Protein AF-J1AR50-F1 (afdb_monomer_lite)

Radius of gyration: 16.82 Å; chains: 1; bounding box: 36×51×44 Å

Organism: NCBI:txid28892

Foldseek 3Di:
DDDDDDDPVLVVVLVVVVVVVDDNVVQVVLLCQQVCLVVVPPWALDLVCCVVQADAAPDPVRSVLVSVLVVLLSVLDPQKTKGFHFDPVDRSRDPHTRFWIWIDRNNHTAWIWGHDRQWIWIWGADCDPPDPDHRIDTDDTRRVVPPPSVPVVVVSNVSVVVD

Structure (mmCIF, N/CA/C/O backbone):
data_AF-J1AR50-F1
#
_entry.id   AF-J1AR50-F1
#
loop_
_atom_site.group_PDB
_atom_site.id
_atom_site.type_symbol
_atom_site.label_atom_id
_atom_site.label_alt_id
_atom_site.label_comp_id
_atom_site.label_asym_id
_atom_site.label_entity_id
_atom_site.label_seq_id
_atom_site.pdbx_PDB_ins_code
_atom_site.Cartn_x
_atom_site.Cartn_y
_atom_site.Cartn_z
_atom_site.occupancy
_atom_site.B_iso_or_equiv
_atom_site.auth_seq_id
_atom_site.auth_comp_id
_atom_site.auth_asym_id
_atom_site.auth_atom_id
_atom_site.pdbx_PDB_model_num
ATOM 1 N N . MET A 1 1 ? 3.518 -30.323 -5.541 1.00 33.94 1 MET A N 1
ATOM 2 C CA . MET A 1 1 ? 3.560 -29.707 -6.883 1.00 33.94 1 MET A CA 1
ATOM 3 C C . MET A 1 1 ? 2.444 -28.671 -6.920 1.00 33.94 1 MET A C 1
ATOM 5 O O . MET A 1 1 ? 1.297 -29.063 -6.758 1.00 33.94 1 MET A O 1
ATOM 9 N N . ARG A 1 2 ? 2.765 -27.372 -6.966 1.00 37.44 2 ARG A N 1
ATOM 10 C CA . ARG A 1 2 ? 1.764 -26.295 -7.081 1.00 37.44 2 ARG A CA 1
ATOM 11 C C . ARG A 1 2 ? 1.606 -25.966 -8.565 1.00 37.44 2 ARG A C 1
ATOM 13 O O . ARG A 1 2 ? 2.613 -25.782 -9.240 1.00 37.44 2 ARG A O 1
ATOM 20 N N . ALA A 1 3 ? 0.375 -25.965 -9.066 1.00 43.09 3 ALA A N 1
ATOM 21 C CA . ALA A 1 3 ? 0.080 -25.568 -10.437 1.00 43.09 3 ALA A CA 1
ATOM 22 C C . ALA A 1 3 ? -0.106 -24.047 -10.477 1.00 43.09 3 ALA A C 1
ATOM 24 O O . ALA A 1 3 ? -0.885 -23.508 -9.693 1.00 43.09 3 ALA A O 1
ATOM 25 N N . LEU A 1 4 ? 0.633 -23.372 -11.357 1.00 47.69 4 LEU A N 1
ATOM 26 C CA . LEU A 1 4 ? 0.460 -21.950 -11.639 1.00 47.69 4 LEU A CA 1
ATOM 27 C C . LEU A 1 4 ? -0.435 -21.826 -12.875 1.00 47.69 4 LEU A C 1
ATOM 29 O O . LEU A 1 4 ? -0.118 -22.408 -13.914 1.00 47.69 4 LEU A O 1
ATOM 33 N N . THR A 1 5 ? -1.538 -21.090 -12.777 1.00 50.66 5 THR A N 1
ATOM 34 C CA . THR A 1 5 ? -2.411 -20.816 -13.925 1.00 50.66 5 THR A CA 1
ATOM 35 C C . THR A 1 5 ? -2.043 -19.447 -14.483 1.00 50.66 5 THR A C 1
ATOM 37 O O . THR A 1 5 ? -2.231 -18.443 -13.803 1.00 50.66 5 THR A O 1
ATOM 40 N N . LEU A 1 6 ? -1.495 -19.409 -15.697 1.00 53.56 6 LEU A N 1
ATOM 41 C CA . LEU A 1 6 ? -1.126 -18.175 -16.397 1.00 53.56 6 LEU A CA 1
ATOM 42 C C . LEU A 1 6 ? -2.173 -17.857 -17.463 1.00 53.56 6 LEU A C 1
ATOM 44 O O . LEU A 1 6 ? -2.663 -18.761 -18.144 1.00 53.56 6 LEU A O 1
ATOM 48 N N . ARG A 1 7 ? -2.498 -16.576 -17.636 1.00 58.56 7 ARG A N 1
ATOM 49 C CA . ARG A 1 7 ? -3.283 -16.114 -18.787 1.00 58.56 7 ARG A CA 1
ATOM 50 C C . ARG A 1 7 ? -2.414 -16.170 -20.047 1.00 58.56 7 ARG A C 1
ATOM 52 O O . ARG A 1 7 ? -1.203 -15.979 -19.988 1.00 58.56 7 ARG A O 1
ATOM 59 N N . GLU A 1 8 ? -3.029 -16.400 -21.202 1.00 52.22 8 GLU A N 1
ATOM 60 C CA . GLU A 1 8 ? -2.329 -16.544 -22.493 1.00 52.22 8 GLU A CA 1
ATOM 61 C C . GLU A 1 8 ? -1.445 -15.324 -22.826 1.00 52.22 8 GLU A C 1
ATOM 63 O O . GLU A 1 8 ? -0.299 -15.458 -23.246 1.00 52.22 8 GLU A O 1
ATOM 68 N N . THR A 1 9 ? -1.904 -14.121 -22.477 1.00 54.41 9 THR A N 1
ATOM 69 C CA . THR A 1 9 ? -1.136 -12.874 -22.621 1.00 54.41 9 THR A CA 1
ATOM 70 C C . THR A 1 9 ? 0.101 -12.791 -21.716 1.00 54.41 9 THR A C 1
ATOM 72 O O . THR A 1 9 ? 1.066 -12.095 -22.042 1.00 54.41 9 THR A O 1
ATOM 75 N N . GLU A 1 10 ? 0.099 -13.479 -20.574 1.00 57.06 10 GLU A N 1
ATOM 76 C CA . GLU A 1 10 ? 1.245 -13.576 -19.662 1.00 57.06 10 GLU A CA 1
ATOM 77 C C . GLU A 1 10 ? 2.278 -14.582 -20.207 1.00 57.06 10 GLU A C 1
ATOM 79 O O . GLU A 1 10 ? 3.481 -14.353 -20.066 1.00 57.06 10 GLU A O 1
ATOM 84 N N . TYR A 1 11 ? 1.828 -15.626 -20.918 1.00 63.00 11 TYR A N 1
ATOM 85 C CA . TYR A 1 11 ? 2.679 -16.619 -21.588 1.00 63.00 11 TYR A CA 1
ATOM 86 C C . TYR A 1 11 ? 3.473 -16.037 -22.771 1.00 63.00 11 TYR A C 1
ATOM 88 O O . TYR A 1 11 ? 4.683 -16.260 -22.880 1.00 63.00 11 TYR A O 1
ATOM 96 N N . ASP A 1 12 ? 2.839 -15.229 -23.622 1.00 60.97 12 ASP A N 1
ATOM 97 C CA . ASP A 1 12 ? 3.529 -14.579 -24.748 1.00 60.97 12 ASP A CA 1
ATOM 98 C C . ASP A 1 12 ? 4.620 -13.609 -24.267 1.00 60.97 12 ASP A C 1
ATOM 100 O O . ASP A 1 12 ? 5.723 -13.548 -24.818 1.00 60.97 12 ASP A O 1
ATOM 104 N N . ARG A 1 13 ? 4.347 -12.890 -23.171 1.00 59.81 13 ARG A N 1
ATOM 105 C CA . ARG A 1 13 ? 5.315 -11.993 -22.521 1.00 59.81 13 ARG A CA 1
ATOM 106 C C . ARG A 1 13 ? 6.481 -12.756 -21.896 1.00 59.81 13 ARG A C 1
ATOM 108 O O . ARG A 1 13 ? 7.627 -12.345 -22.060 1.00 59.81 13 ARG A O 1
ATOM 115 N N . LEU A 1 14 ? 6.202 -13.872 -21.224 1.00 62.75 14 LEU A N 1
ATOM 116 C CA . LEU A 1 14 ? 7.209 -14.805 -20.707 1.00 62.75 14 LEU A CA 1
ATOM 117 C C . LEU A 1 14 ? 8.154 -15.275 -21.818 1.00 62.75 14 LEU A C 1
ATOM 119 O O . LEU A 1 14 ? 9.374 -15.221 -21.666 1.00 62.75 14 LEU A O 1
ATOM 123 N N . THR A 1 15 ? 7.584 -15.675 -22.953 1.00 62.38 15 THR A N 1
ATOM 124 C CA . THR A 1 15 ? 8.333 -16.171 -24.111 1.00 62.38 15 THR A CA 1
ATOM 125 C C . THR A 1 15 ? 9.243 -15.089 -24.689 1.00 62.38 15 THR A C 1
ATOM 127 O O . THR A 1 15 ? 10.425 -15.337 -24.925 1.00 62.38 15 THR A O 1
ATOM 130 N N . ALA A 1 16 ? 8.736 -13.863 -24.842 1.00 63.03 16 ALA A N 1
ATOM 131 C CA . ALA A 1 16 ? 9.518 -12.736 -25.345 1.00 63.03 16 ALA A CA 1
ATOM 132 C C . ALA A 1 16 ? 10.714 -12.374 -24.439 1.00 63.03 16 ALA A C 1
ATOM 134 O O . ALA A 1 16 ? 11.790 -12.062 -24.946 1.00 63.03 16 ALA A O 1
ATOM 135 N N . ILE A 1 17 ? 10.555 -12.450 -23.113 1.00 61.12 17 ILE A N 1
ATOM 136 C CA . ILE A 1 17 ? 11.630 -12.141 -22.153 1.00 61.12 17 ILE A CA 1
ATOM 137 C C . ILE A 1 17 ? 12.724 -13.213 -22.166 1.00 61.12 17 ILE A C 1
ATOM 139 O O . ILE A 1 17 ? 13.912 -12.888 -22.183 1.00 61.12 17 ILE A O 1
ATOM 143 N N . VAL A 1 18 ? 12.336 -14.487 -22.220 1.00 60.34 18 VAL A N 1
ATOM 144 C CA . VAL A 1 18 ? 13.281 -15.614 -22.281 1.00 60.34 18 VAL A CA 1
ATOM 145 C C . VAL A 1 18 ? 14.056 -15.597 -23.602 1.00 60.34 18 VAL A C 1
ATOM 147 O O . VAL A 1 18 ? 15.270 -15.792 -23.611 1.00 60.34 18 VAL A O 1
ATOM 150 N N . MET A 1 19 ? 13.389 -15.276 -24.717 1.00 60.97 19 MET A N 1
ATOM 151 C CA . MET A 1 19 ? 14.059 -15.089 -26.011 1.00 60.97 19 MET A CA 1
ATOM 152 C C . MET A 1 19 ? 14.974 -13.851 -26.058 1.00 60.97 19 MET A C 1
ATOM 154 O O . MET A 1 19 ? 15.844 -13.775 -26.921 1.00 60.97 19 MET A O 1
ATOM 158 N N . GLY A 1 20 ? 14.822 -12.908 -25.122 1.00 62.03 20 GLY A N 1
ATOM 159 C CA . GLY A 1 20 ? 15.693 -11.741 -24.943 1.00 62.03 20 GLY A CA 1
ATOM 160 C C . GLY A 1 20 ? 16.985 -12.008 -24.158 1.00 62.03 20 GLY A C 1
ATOM 161 O O . GLY A 1 20 ? 17.758 -11.077 -23.944 1.00 62.03 20 GLY A O 1
ATOM 162 N N . GLY A 1 21 ? 17.235 -13.253 -23.732 1.00 63.09 21 GLY A N 1
ATOM 163 C CA . GLY A 1 21 ? 18.466 -13.657 -23.043 1.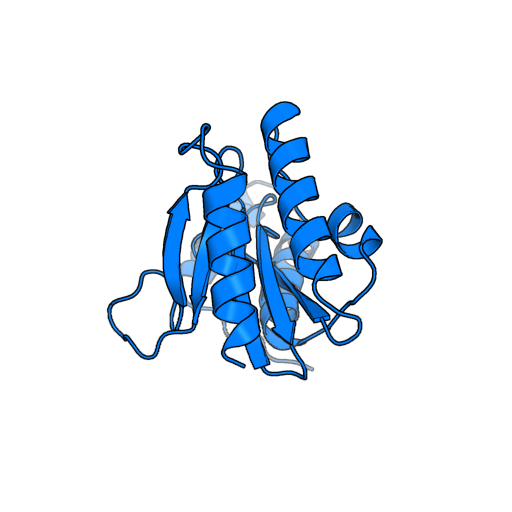00 63.09 21 GLY A CA 1
ATOM 164 C C . GLY A 1 21 ? 18.413 -13.595 -21.512 1.00 63.09 21 GLY A C 1
ATOM 165 O O . GLY A 1 21 ? 19.437 -13.819 -20.868 1.00 63.09 21 GLY A O 1
ATOM 166 N N . GLU A 1 22 ? 17.251 -13.319 -20.910 1.00 64.94 22 GLU A N 1
ATOM 167 C CA . GLU A 1 22 ? 17.073 -13.474 -19.463 1.00 64.94 22 GLU A CA 1
ATOM 168 C C . GLU A 1 22 ? 16.870 -14.953 -19.085 1.00 64.94 22 GLU A C 1
ATOM 170 O O . GLU A 1 22 ? 16.224 -15.724 -19.796 1.00 64.94 22 GLU A O 1
ATOM 175 N N . SER A 1 23 ? 17.416 -15.357 -17.935 1.00 72.25 23 SER A N 1
ATOM 176 C CA . SER A 1 23 ? 17.268 -16.719 -17.416 1.00 72.25 23 SER A CA 1
ATOM 177 C C . SER A 1 23 ? 15.802 -17.032 -17.121 1.00 72.25 23 SER A C 1
ATOM 179 O O . SER A 1 23 ? 15.158 -16.345 -16.330 1.00 72.25 23 SER A O 1
ATOM 181 N N . PHE A 1 24 ? 15.288 -18.127 -17.689 1.00 66.94 24 PHE A N 1
ATOM 182 C CA . PHE A 1 24 ? 13.936 -18.631 -17.422 1.00 66.94 24 PHE A CA 1
ATOM 183 C C . PHE A 1 24 ? 13.646 -18.778 -15.917 1.00 66.94 24 PHE A C 1
ATOM 185 O O . PHE A 1 24 ? 12.553 -18.449 -15.461 1.00 66.94 24 PHE A O 1
ATOM 192 N N . SER A 1 25 ? 14.642 -19.205 -15.132 1.00 65.75 25 SER A N 1
ATOM 193 C CA . SER A 1 25 ? 14.520 -19.338 -13.675 1.00 65.75 25 SER A CA 1
ATOM 194 C C . SER A 1 25 ? 14.256 -17.995 -12.987 1.00 65.75 25 SER A C 1
ATOM 196 O O . SER A 1 25 ? 13.449 -17.930 -12.064 1.00 65.75 25 SER A O 1
ATOM 198 N N . ASP A 1 26 ? 14.884 -16.917 -13.457 1.00 65.75 26 ASP A N 1
ATOM 199 C CA . ASP A 1 26 ? 14.737 -15.577 -12.874 1.00 65.75 26 ASP A CA 1
ATOM 200 C C . ASP A 1 26 ? 13.378 -14.958 -13.238 1.00 65.75 26 ASP A C 1
ATOM 202 O O . ASP A 1 26 ? 12.791 -14.186 -12.476 1.00 65.75 26 ASP A O 1
ATOM 206 N N . VAL A 1 27 ? 12.852 -15.291 -14.419 1.00 65.88 27 VAL A N 1
ATOM 207 C CA . VAL A 1 27 ? 11.517 -14.867 -14.867 1.00 65.88 27 VAL A CA 1
ATOM 208 C C . VAL A 1 27 ? 10.426 -15.573 -14.056 1.00 65.88 27 VAL A C 1
ATOM 210 O O . VAL A 1 27 ? 9.506 -14.918 -13.569 1.00 65.88 27 VAL A O 1
ATOM 213 N N . ILE A 1 28 ? 10.552 -16.889 -13.851 1.00 68.38 28 ILE A N 1
ATOM 214 C CA . ILE A 1 28 ? 9.620 -17.663 -13.019 1.00 68.38 28 ILE A CA 1
ATOM 215 C C . ILE A 1 28 ? 9.699 -17.242 -11.549 1.00 68.38 28 ILE A C 1
ATOM 217 O O . ILE A 1 28 ? 8.654 -17.104 -10.921 1.00 68.38 28 ILE A O 1
ATOM 221 N N . GLY A 1 29 ? 10.897 -16.972 -11.016 1.00 64.56 29 GLY A N 1
ATOM 222 C CA . GLY A 1 29 ? 11.066 -16.450 -9.657 1.00 64.56 29 GLY A CA 1
ATOM 223 C C . GLY A 1 29 ? 10.272 -15.162 -9.423 1.00 64.56 29 GLY A C 1
ATOM 224 O O . GLY A 1 29 ? 9.494 -15.090 -8.480 1.00 64.56 29 GLY A O 1
ATOM 225 N N . ARG A 1 30 ? 10.352 -14.192 -10.346 1.00 66.00 30 ARG A N 1
ATOM 226 C CA . ARG A 1 30 ? 9.578 -12.938 -10.254 1.00 66.00 30 ARG A CA 1
ATOM 227 C C . ARG A 1 30 ? 8.065 -13.143 -10.306 1.00 66.00 30 ARG A C 1
ATOM 229 O O . ARG A 1 30 ? 7.336 -12.458 -9.598 1.00 66.00 30 ARG A O 1
ATOM 236 N N . LEU A 1 31 ? 7.587 -14.071 -11.135 1.00 64.69 31 LEU A N 1
ATOM 237 C CA . LEU A 1 31 ? 6.158 -14.391 -11.194 1.00 64.69 31 LEU A CA 1
ATOM 238 C C . LEU A 1 31 ? 5.679 -15.057 -9.908 1.00 64.69 31 LEU A C 1
ATOM 240 O O . LEU A 1 31 ? 4.603 -14.725 -9.416 1.00 64.69 31 LEU A O 1
ATOM 244 N N . LEU A 1 32 ? 6.472 -15.980 -9.361 1.00 64.38 32 LEU A N 1
ATOM 245 C CA . LEU A 1 32 ? 6.179 -16.604 -8.076 1.00 64.38 32 LEU A CA 1
ATOM 246 C C . LEU A 1 32 ? 6.143 -15.553 -6.968 1.00 64.38 32 LEU A C 1
ATOM 248 O O . LEU A 1 32 ? 5.147 -15.499 -6.259 1.00 64.38 32 LEU A O 1
ATOM 252 N N . ASP A 1 33 ? 7.129 -14.658 -6.895 1.00 62.94 33 ASP A N 1
ATOM 253 C CA . ASP A 1 33 ? 7.137 -13.553 -5.931 1.00 62.94 33 ASP A CA 1
ATOM 254 C C . ASP A 1 33 ? 5.891 -12.661 -6.074 1.00 62.94 33 ASP A C 1
ATOM 256 O O . ASP A 1 33 ? 5.285 -12.284 -5.073 1.00 62.94 33 ASP A O 1
ATOM 260 N N . PHE A 1 34 ? 5.465 -12.358 -7.307 1.00 60.75 34 PHE A N 1
ATOM 261 C CA . PHE A 1 34 ? 4.267 -11.557 -7.577 1.00 60.75 34 PHE A CA 1
ATOM 262 C C . PHE A 1 34 ? 2.987 -12.227 -7.054 1.00 60.75 34 PHE A C 1
ATOM 264 O O . PHE A 1 34 ? 2.201 -11.601 -6.339 1.00 60.75 34 PHE A O 1
ATOM 271 N N . TYR A 1 35 ? 2.775 -13.507 -7.376 1.00 59.41 35 TYR A N 1
ATOM 272 C CA . TYR A 1 35 ? 1.572 -14.234 -6.957 1.00 59.41 35 TYR A CA 1
ATOM 273 C C . TYR A 1 35 ? 1.612 -14.661 -5.480 1.00 59.41 35 TYR A C 1
ATOM 275 O O . TYR A 1 35 ? 0.572 -14.670 -4.822 1.00 59.41 35 TYR A O 1
ATOM 283 N N . GLU A 1 36 ? 2.782 -14.981 -4.922 1.00 58.66 36 GLU A N 1
ATOM 284 C CA . GLU A 1 36 ? 2.936 -15.330 -3.504 1.00 58.66 36 GLU A CA 1
ATOM 285 C C . GLU A 1 36 ? 2.834 -14.101 -2.593 1.00 58.66 36 GLU A C 1
ATOM 287 O O . GLU A 1 36 ? 2.236 -14.200 -1.520 1.00 58.66 36 GLU A O 1
ATOM 292 N N . ALA A 1 37 ? 3.302 -12.922 -3.015 1.00 54.62 37 ALA A N 1
ATOM 293 C CA . ALA A 1 37 ? 3.059 -11.677 -2.281 1.00 54.62 37 ALA A CA 1
ATOM 294 C C . ALA A 1 37 ? 1.564 -11.307 -2.251 1.00 54.62 37 ALA A C 1
ATOM 296 O O . ALA A 1 37 ? 1.079 -10.766 -1.259 1.00 54.62 37 ALA A O 1
ATOM 297 N N . TYR A 1 38 ? 0.811 -11.659 -3.298 1.00 51.12 38 TYR A N 1
ATOM 298 C CA . TYR A 1 38 ? -0.644 -11.489 -3.334 1.00 51.12 38 TYR A CA 1
ATOM 299 C C . TYR A 1 38 ? -1.383 -12.514 -2.451 1.00 51.12 38 TYR A C 1
ATOM 301 O O . TYR A 1 38 ? -2.436 -12.213 -1.893 1.00 51.12 38 TYR A O 1
ATOM 309 N N . ALA A 1 39 ? -0.830 -13.722 -2.295 1.00 48.28 39 ALA A N 1
ATOM 310 C CA . ALA A 1 39 ? -1.487 -14.834 -1.604 1.00 48.28 39 ALA A CA 1
ATOM 311 C C . ALA A 1 39 ? -1.091 -15.013 -0.128 1.00 48.28 39 ALA A C 1
ATOM 313 O O . ALA A 1 39 ? -1.818 -15.668 0.619 1.00 48.28 39 ALA A O 1
ATOM 314 N N . SER A 1 40 ? 0.064 -14.500 0.306 1.00 47.09 40 SER A N 1
ATOM 315 C CA . SER A 1 40 ? 0.660 -14.939 1.579 1.00 47.09 40 SER A CA 1
ATOM 316 C C . SER A 1 40 ? 0.238 -14.150 2.817 1.00 47.09 40 SER A C 1
ATOM 318 O O . SER A 1 40 ? 0.495 -14.631 3.917 1.00 47.09 40 SER A O 1
ATOM 320 N N . GLY A 1 41 ? -0.437 -12.999 2.691 1.00 51.19 41 GLY A N 1
ATOM 321 C CA . GLY A 1 41 ? -1.015 -12.296 3.846 1.00 51.19 41 GLY A CA 1
ATOM 322 C C . GLY A 1 41 ? -0.028 -12.078 5.004 1.00 51.19 41 GLY A C 1
ATOM 323 O O . GLY A 1 41 ? -0.424 -12.124 6.167 1.00 51.19 41 GLY A O 1
ATOM 324 N N . VAL A 1 42 ? 1.270 -11.916 4.716 1.00 57.25 42 VAL A N 1
ATOM 325 C CA . VAL A 1 42 ? 2.290 -11.750 5.757 1.00 57.25 42 VAL A CA 1
ATOM 326 C C . VAL A 1 42 ? 2.143 -10.354 6.347 1.00 57.25 42 VAL A C 1
ATOM 328 O O . VAL A 1 42 ? 2.624 -9.368 5.795 1.00 57.25 42 VAL A O 1
ATOM 331 N N . HIS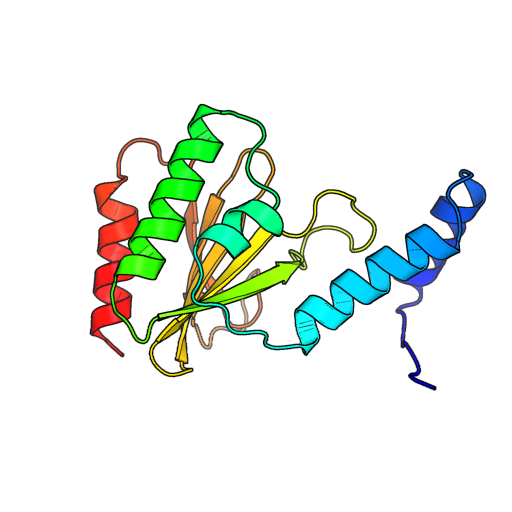 A 1 43 ? 1.428 -10.283 7.467 1.00 72.75 43 HIS A N 1
ATOM 332 C CA . HIS A 1 43 ? 1.289 -9.079 8.270 1.00 72.75 43 HIS A CA 1
ATOM 333 C C . HIS A 1 43 ? 2.599 -8.821 9.022 1.00 72.75 43 HIS A C 1
ATOM 335 O O . HIS A 1 43 ? 2.902 -9.513 9.995 1.00 72.75 43 HIS A O 1
ATOM 341 N N . SER A 1 44 ? 3.361 -7.817 8.596 1.00 83.12 44 SER A N 1
ATOM 342 C CA . SER A 1 44 ? 4.491 -7.297 9.363 1.00 83.12 44 SER A CA 1
ATOM 343 C C . SER A 1 44 ? 4.066 -6.115 10.235 1.00 83.12 44 SER A C 1
ATOM 345 O O . SER A 1 44 ? 3.079 -5.426 9.967 1.00 83.12 44 SER A O 1
ATOM 347 N N . ARG A 1 45 ? 4.817 -5.901 11.313 1.00 84.44 45 ARG A N 1
ATOM 348 C CA . ARG A 1 45 ? 4.767 -4.697 12.151 1.00 84.44 45 ARG A CA 1
ATOM 349 C C . ARG A 1 45 ? 6.129 -4.013 12.256 1.00 84.44 45 ARG A C 1
ATOM 351 O O . ARG A 1 45 ? 6.227 -2.999 12.936 1.00 84.44 45 ARG A O 1
ATOM 358 N N . ASP A 1 46 ? 7.165 -4.575 11.634 1.00 87.19 46 ASP A N 1
ATOM 359 C CA . ASP A 1 46 ? 8.526 -4.056 11.708 1.00 87.19 46 ASP A CA 1
ATOM 360 C C . ASP A 1 46 ? 8.734 -3.006 10.605 1.00 87.19 46 ASP A C 1
ATOM 362 O O . ASP A 1 46 ? 8.674 -3.349 9.421 1.00 87.19 46 ASP A O 1
ATOM 366 N N . PRO A 1 47 ? 8.992 -1.731 10.947 1.00 86.75 47 PRO A N 1
ATOM 367 C CA . PRO A 1 47 ? 9.306 -0.707 9.956 1.00 86.75 47 PRO A CA 1
ATOM 368 C C . PRO A 1 47 ? 10.484 -1.082 9.042 1.00 86.75 47 PRO A C 1
ATOM 370 O O . PRO A 1 47 ? 10.509 -0.659 7.888 1.00 86.75 47 PRO A O 1
ATOM 373 N N . ALA A 1 48 ? 11.440 -1.894 9.512 1.00 87.00 48 ALA A N 1
ATOM 374 C CA . ALA A 1 48 ? 12.583 -2.323 8.707 1.00 87.00 48 ALA A CA 1
ATOM 375 C C . ALA A 1 48 ? 12.170 -3.170 7.488 1.00 87.00 48 ALA A C 1
ATOM 377 O O . ALA A 1 48 ? 12.856 -3.154 6.463 1.00 87.00 48 ALA A O 1
ATOM 378 N N . ASP A 1 49 ? 11.028 -3.864 7.553 1.00 84.81 49 ASP A N 1
ATOM 379 C CA . ASP A 1 49 ? 10.512 -4.626 6.414 1.00 84.81 49 ASP A CA 1
ATOM 380 C C . ASP A 1 49 ? 10.007 -3.707 5.288 1.00 84.81 49 ASP A C 1
ATOM 382 O O . ASP A 1 49 ? 10.092 -4.086 4.118 1.00 84.81 49 ASP A O 1
ATOM 386 N N . LEU A 1 50 ? 9.556 -2.481 5.599 1.00 85.62 50 LEU A N 1
ATOM 387 C CA . LEU A 1 50 ? 9.239 -1.479 4.573 1.00 85.62 50 LEU A CA 1
ATOM 388 C C . LEU A 1 50 ? 10.496 -1.113 3.782 1.00 85.62 50 LEU A C 1
ATOM 390 O O . LEU A 1 50 ? 10.451 -1.050 2.562 1.00 85.62 50 LEU A O 1
ATOM 394 N N . GLU A 1 51 ? 11.630 -0.903 4.445 1.00 80.50 51 GLU A N 1
ATOM 395 C CA . GLU A 1 51 ? 12.871 -0.532 3.755 1.00 80.50 51 GLU A CA 1
ATOM 396 C C . GLU A 1 51 ? 13.478 -1.694 2.962 1.00 80.50 51 GLU A C 1
ATOM 398 O O . GLU A 1 51 ? 14.046 -1.474 1.891 1.00 80.50 51 GLU A O 1
ATOM 403 N N . ARG A 1 52 ? 13.360 -2.927 3.473 1.00 79.00 52 ARG A N 1
ATOM 404 C CA . ARG A 1 52 ? 13.951 -4.115 2.843 1.00 79.00 52 ARG A CA 1
ATOM 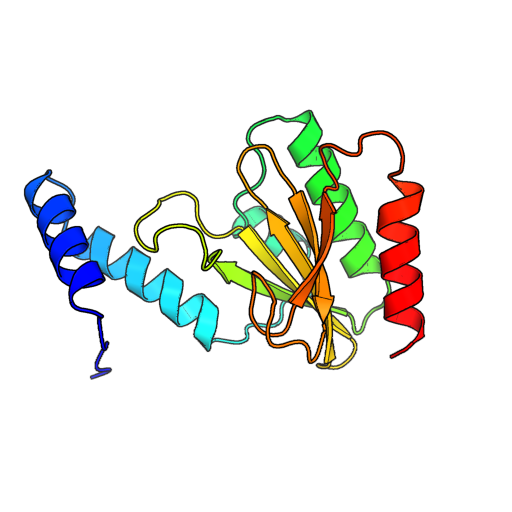405 C C . ARG A 1 52 ? 13.180 -4.580 1.609 1.00 79.00 52 ARG A C 1
ATOM 407 O O . ARG A 1 52 ? 13.797 -5.013 0.639 1.00 79.00 52 ARG A O 1
ATOM 414 N N . GLU A 1 53 ? 11.851 -4.526 1.654 1.00 77.81 53 GLU A N 1
ATOM 415 C CA . GLU A 1 53 ? 11.000 -5.182 0.653 1.00 77.81 53 GLU A CA 1
ATOM 416 C C . GLU A 1 53 ? 10.323 -4.210 -0.320 1.00 77.81 53 GLU A C 1
ATOM 418 O O . GLU A 1 53 ? 9.897 -4.626 -1.398 1.00 77.81 53 GLU A O 1
ATOM 423 N N . LEU A 1 54 ? 10.204 -2.924 0.020 1.00 81.56 54 LEU A N 1
ATOM 424 C CA . LEU A 1 54 ? 9.470 -1.955 -0.790 1.00 81.56 54 LEU A CA 1
ATOM 425 C C . LEU A 1 54 ? 10.361 -1.283 -1.839 1.00 81.56 54 LEU A C 1
ATOM 427 O O . LEU A 1 54 ? 11.454 -0.792 -1.560 1.00 81.56 54 LEU A O 1
ATOM 431 N N . THR A 1 55 ? 9.844 -1.164 -3.058 1.00 83.50 55 THR A N 1
ATOM 432 C CA . THR A 1 55 ? 10.432 -0.304 -4.088 1.00 83.50 55 THR A CA 1
ATOM 433 C C . THR A 1 55 ? 9.995 1.137 -3.838 1.00 83.50 55 THR A C 1
ATOM 435 O O . THR A 1 55 ? 8.880 1.531 -4.169 1.00 83.50 55 THR A O 1
ATOM 438 N N . LEU A 1 56 ? 10.877 1.929 -3.230 1.00 84.38 56 LEU A N 1
ATOM 439 C CA . LEU A 1 56 ? 10.639 3.350 -2.972 1.00 84.38 56 LEU A CA 1
ATOM 440 C C . LEU A 1 56 ? 10.918 4.224 -4.211 1.00 84.38 56 LEU A C 1
ATOM 442 O O . LEU A 1 56 ? 11.681 3.810 -5.090 1.00 84.38 56 LEU A O 1
ATOM 446 N N . PRO A 1 57 ? 10.385 5.463 -4.251 1.00 84.69 57 PRO A N 1
ATOM 447 C CA . PRO A 1 57 ? 10.689 6.423 -5.307 1.00 84.69 57 PRO A CA 1
ATOM 448 C C . PRO A 1 57 ? 12.198 6.638 -5.521 1.00 84.69 57 PRO A C 1
ATOM 450 O O . PRO A 1 57 ? 13.012 6.570 -4.584 1.00 84.69 57 PRO A O 1
ATOM 453 N N . GLU A 1 58 ? 12.580 6.926 -6.768 1.00 84.50 58 GLU A N 1
ATOM 454 C CA . GLU A 1 58 ? 13.981 7.194 -7.136 1.00 84.50 58 GLU A CA 1
ATOM 455 C C . GLU A 1 58 ? 14.452 8.552 -6.601 1.00 84.50 58 GLU A C 1
ATOM 457 O O . GLU A 1 58 ? 15.574 8.680 -6.103 1.00 84.50 58 GLU A O 1
ATOM 462 N N . SER A 1 59 ? 13.578 9.561 -6.649 1.00 85.88 59 SER A N 1
ATOM 463 C CA . SER A 1 59 ? 13.841 10.873 -6.059 1.00 85.88 59 SER A CA 1
ATOM 464 C C . SER A 1 59 ? 14.032 10.758 -4.546 1.00 85.88 59 SER A C 1
ATOM 466 O O . SER A 1 59 ? 13.146 10.301 -3.824 1.00 85.88 59 SER A O 1
ATOM 468 N N . LYS A 1 60 ? 15.171 11.246 -4.038 1.00 86.81 60 LYS A N 1
ATOM 469 C CA . LYS A 1 60 ? 15.479 11.254 -2.597 1.00 86.81 60 LYS A CA 1
ATOM 470 C C . LYS A 1 60 ? 14.429 12.014 -1.779 1.00 86.81 60 LYS A C 1
ATOM 472 O O . LYS A 1 60 ? 14.116 11.609 -0.665 1.00 86.81 60 LYS A O 1
ATOM 477 N N . VAL A 1 61 ? 13.886 13.100 -2.331 1.00 85.00 61 VAL A N 1
ATOM 478 C CA . VAL A 1 61 ? 12.844 13.898 -1.667 1.00 85.00 61 VAL A CA 1
ATOM 479 C C . VAL A 1 61 ? 11.575 13.063 -1.515 1.00 85.00 61 VAL A C 1
ATOM 481 O O . VAL A 1 61 ? 11.081 12.889 -0.406 1.00 85.00 61 VAL A O 1
ATOM 484 N N . TYR A 1 62 ? 11.100 12.468 -2.607 1.00 84.56 62 TYR A N 1
ATOM 485 C CA . TYR A 1 62 ? 9.885 11.655 -2.607 1.00 84.56 62 TYR A CA 1
ATOM 486 C C . TYR A 1 62 ? 10.023 10.361 -1.817 1.00 84.56 62 TYR A C 1
ATOM 488 O O . TYR A 1 62 ? 9.078 9.947 -1.152 1.00 84.56 62 TYR A O 1
ATOM 496 N N . ARG A 1 63 ? 11.216 9.765 -1.818 1.00 87.75 63 ARG A N 1
ATOM 497 C CA . ARG A 1 63 ? 11.554 8.653 -0.935 1.00 87.75 63 ARG A CA 1
ATOM 498 C C . ARG A 1 63 ? 11.347 9.028 0.528 1.00 87.75 63 ARG A C 1
ATOM 500 O O . ARG A 1 63 ? 10.656 8.306 1.233 1.00 87.75 63 ARG A O 1
ATOM 507 N N . ASN A 1 64 ? 11.895 10.161 0.968 1.00 87.19 64 ASN A N 1
ATOM 508 C CA . ASN A 1 64 ? 11.759 10.604 2.355 1.00 87.19 64 ASN A CA 1
ATOM 509 C C . ASN A 1 64 ? 10.296 10.869 2.735 1.00 87.19 64 ASN A C 1
ATOM 511 O O . ASN A 1 64 ? 9.873 10.484 3.825 1.00 87.19 64 ASN A O 1
ATOM 515 N N . VAL A 1 65 ? 9.521 11.490 1.840 1.00 84.25 65 VAL A N 1
ATOM 516 C CA . VAL A 1 65 ? 8.082 11.718 2.051 1.00 84.25 65 VAL A CA 1
ATOM 517 C C . VAL A 1 65 ? 7.345 10.383 2.184 1.00 84.25 65 VAL A C 1
ATOM 519 O O . VAL A 1 65 ? 6.632 10.176 3.165 1.00 84.25 65 VAL A O 1
ATOM 522 N N . ALA A 1 66 ? 7.574 9.444 1.262 1.00 87.44 66 ALA A N 1
ATOM 523 C CA . ALA A 1 66 ? 6.941 8.128 1.293 1.00 87.44 66 ALA A CA 1
ATOM 524 C C . ALA A 1 66 ? 7.272 7.360 2.580 1.00 87.44 66 ALA A C 1
ATOM 526 O O . ALA A 1 66 ? 6.366 6.908 3.279 1.00 87.44 66 ALA A O 1
ATOM 527 N N . THR A 1 67 ? 8.554 7.280 2.945 1.00 89.31 67 THR A N 1
ATOM 528 C CA . THR A 1 67 ? 9.000 6.641 4.191 1.00 89.31 67 THR A CA 1
ATOM 529 C C . THR A 1 67 ? 8.357 7.290 5.419 1.00 89.31 67 THR A C 1
ATOM 531 O O . THR A 1 67 ? 7.914 6.585 6.324 1.00 89.31 67 THR A O 1
ATOM 534 N N . THR A 1 68 ? 8.243 8.621 5.443 1.00 88.62 68 THR A N 1
ATOM 535 C CA . THR A 1 68 ? 7.610 9.349 6.554 1.00 88.62 68 THR A CA 1
ATOM 536 C C . TH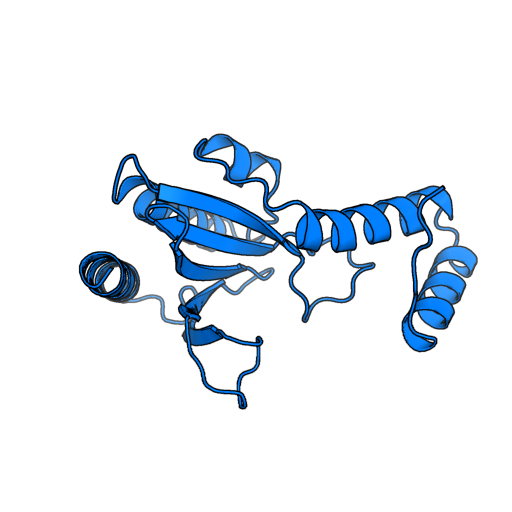R A 1 68 ? 6.139 8.966 6.703 1.00 88.62 68 THR A C 1
ATOM 538 O O . THR A 1 68 ? 5.718 8.605 7.800 1.00 88.62 68 THR A O 1
ATOM 541 N N . PHE A 1 69 ? 5.372 8.967 5.611 1.00 88.94 69 PHE A N 1
ATOM 542 C CA . PHE A 1 69 ? 3.955 8.589 5.619 1.00 88.94 69 PHE A CA 1
ATOM 543 C C . PHE A 1 69 ? 3.731 7.147 6.080 1.00 88.94 69 PHE A C 1
ATOM 545 O O . PHE A 1 69 ? 2.857 6.884 6.909 1.00 88.94 69 PHE A O 1
ATOM 552 N N . LEU A 1 70 ? 4.533 6.212 5.567 1.00 92.38 70 LEU A N 1
ATOM 553 C CA . LEU A 1 70 ? 4.424 4.799 5.925 1.00 92.38 70 LEU A CA 1
ATOM 554 C C . LEU A 1 70 ? 4.725 4.582 7.414 1.00 92.38 70 LEU A C 1
ATOM 556 O O . LEU A 1 70 ? 3.935 3.947 8.113 1.00 92.38 70 LEU A O 1
ATOM 560 N N . ASN A 1 71 ? 5.804 5.183 7.922 1.00 92.75 71 ASN A N 1
ATOM 561 C CA . ASN A 1 71 ? 6.185 5.077 9.331 1.00 92.75 71 ASN A CA 1
ATOM 562 C C . ASN A 1 71 ? 5.164 5.745 10.260 1.00 92.75 71 ASN A C 1
ATOM 564 O O . ASN A 1 71 ? 4.817 5.186 11.298 1.00 92.75 71 ASN A O 1
ATOM 568 N N . GLN A 1 72 ? 4.639 6.915 9.888 1.00 92.81 72 GLN A N 1
ATOM 569 C CA . GLN A 1 72 ? 3.595 7.589 10.664 1.00 92.81 72 GLN A CA 1
ATOM 570 C C . GLN A 1 72 ? 2.281 6.803 10.675 1.00 92.81 72 GLN A C 1
ATOM 572 O O . GLN A 1 72 ? 1.598 6.789 11.697 1.00 92.81 72 GLN A O 1
ATOM 577 N N . THR A 1 73 ? 1.937 6.135 9.571 1.00 93.88 73 THR A N 1
ATOM 578 C CA . THR A 1 73 ? 0.759 5.258 9.495 1.00 93.88 73 THR A CA 1
ATOM 579 C C . THR A 1 73 ? 0.930 4.030 10.387 1.00 93.88 73 THR A C 1
ATOM 581 O O . THR A 1 73 ? 0.019 3.686 11.139 1.00 93.88 73 THR A O 1
ATOM 584 N N . LEU A 1 74 ? 2.109 3.402 10.363 1.00 93.69 74 LEU A N 1
ATOM 585 C CA . LEU A 1 74 ? 2.439 2.278 11.240 1.00 93.69 74 LEU A CA 1
ATOM 586 C C . LEU A 1 74 ? 2.401 2.676 12.725 1.00 93.69 74 LEU A C 1
ATOM 588 O O . LEU A 1 74 ? 1.919 1.920 13.561 1.00 93.69 74 LEU A O 1
ATOM 592 N N . ALA A 1 75 ? 2.839 3.894 13.046 1.00 94.12 75 ALA A N 1
ATOM 593 C CA . ALA A 1 75 ? 2.866 4.430 14.405 1.00 94.12 75 ALA A CA 1
ATOM 594 C C . ALA A 1 75 ? 1.491 4.873 14.954 1.00 94.12 75 ALA A C 1
ATOM 596 O O . ALA A 1 75 ? 1.429 5.397 16.067 1.00 94.12 75 ALA A O 1
ATOM 597 N N . LEU A 1 76 ? 0.384 4.685 14.220 1.00 93.94 76 LEU A N 1
ATOM 598 C CA . LEU A 1 76 ? -0.960 5.036 14.710 1.00 93.94 76 LEU A CA 1
ATOM 599 C C . LEU A 1 76 ? -1.425 4.168 15.891 1.00 93.94 76 LEU A C 1
ATOM 601 O O . LEU A 1 76 ? -2.282 4.604 16.661 1.00 93.94 76 LEU A O 1
ATOM 605 N N . GLY A 1 77 ? -0.876 2.961 16.052 1.00 89.44 77 GLY A N 1
ATOM 606 C CA . GLY A 1 77 ? -1.166 2.093 17.192 1.00 89.44 77 GLY A CA 1
ATOM 607 C C . GLY A 1 77 ? -0.430 0.756 17.141 1.00 89.44 77 GLY A C 1
ATOM 608 O O . GLY A 1 77 ? -0.031 0.292 16.079 1.00 89.44 77 GLY A O 1
ATOM 609 N N . GLU A 1 78 ? -0.291 0.096 18.291 1.00 85.75 78 GLU A N 1
ATOM 610 C CA . GLU A 1 78 ? 0.447 -1.176 18.421 1.00 85.75 78 GLU A CA 1
ATOM 611 C C . GLU A 1 78 ? -0.205 -2.352 17.670 1.00 85.75 78 GLU A C 1
ATOM 613 O O . GLU A 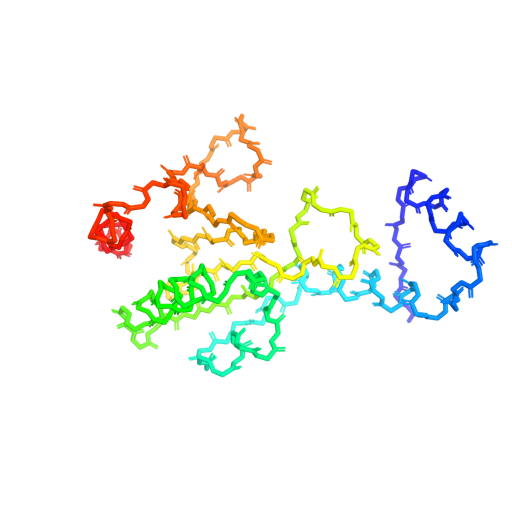1 78 ? 0.447 -3.347 17.353 1.00 85.75 78 GLU A O 1
ATOM 618 N N . THR A 1 79 ? -1.502 -2.248 17.371 1.00 86.62 79 THR A N 1
ATOM 619 C CA . THR A 1 79 ? -2.254 -3.259 16.614 1.00 86.62 79 THR A CA 1
ATOM 620 C C . THR A 1 79 ? -2.165 -3.063 15.103 1.00 86.62 79 THR A C 1
ATOM 622 O O . THR A 1 79 ? -2.697 -3.893 14.354 1.00 86.62 79 THR A O 1
ATOM 625 N N . VAL A 1 80 ? -1.492 -2.001 14.645 1.00 92.38 80 VAL A N 1
ATOM 626 C CA . VAL A 1 80 ? -1.287 -1.746 13.222 1.00 92.38 80 VAL A CA 1
ATOM 627 C C . VAL A 1 80 ? -0.303 -2.764 12.657 1.00 92.38 80 VAL A C 1
ATOM 629 O O . VAL A 1 80 ? 0.717 -3.089 13.257 1.00 92.38 80 VAL A O 1
ATOM 632 N N . SER A 1 81 ? -0.638 -3.300 11.491 1.00 91.69 81 SER A N 1
ATOM 633 C CA . SER A 1 81 ? 0.239 -4.161 10.699 1.00 91.69 81 SER A CA 1
ATOM 634 C C . SER A 1 81 ? 0.096 -3.816 9.228 1.00 91.69 81 SER A C 1
ATOM 636 O O . SER A 1 81 ? -0.843 -3.115 8.845 1.00 91.69 81 SER A O 1
ATOM 638 N N . PHE A 1 82 ? 1.000 -4.315 8.397 1.00 91.81 82 PHE A N 1
ATOM 639 C CA . PHE A 1 82 ? 0.950 -4.093 6.964 1.00 91.81 82 PHE A CA 1
ATOM 640 C C . PHE A 1 82 ? 1.356 -5.329 6.170 1.00 91.81 82 PHE A C 1
ATOM 642 O O . PHE A 1 82 ? 2.042 -6.213 6.674 1.00 91.81 82 PHE A O 1
ATOM 649 N N . THR A 1 83 ? 0.943 -5.362 4.909 1.00 88.69 83 THR A N 1
ATOM 650 C CA . THR A 1 83 ? 1.410 -6.321 3.904 1.00 88.69 83 THR A CA 1
ATOM 651 C C . THR A 1 83 ? 2.024 -5.548 2.744 1.00 88.69 83 THR A C 1
ATOM 653 O O . THR A 1 83 ? 1.505 -4.492 2.370 1.00 88.69 83 THR A O 1
ATOM 656 N N . ILE A 1 84 ? 3.090 -6.083 2.149 1.00 85.44 84 ILE A N 1
ATOM 657 C CA . ILE A 1 84 ? 3.696 -5.544 0.927 1.00 85.44 84 ILE A CA 1
ATOM 658 C C . ILE A 1 84 ? 3.352 -6.488 -0.218 1.00 85.44 84 ILE A C 1
ATOM 660 O O . ILE A 1 84 ? 3.632 -7.682 -0.156 1.00 85.44 84 ILE A O 1
ATOM 664 N N . GLY A 1 85 ? 2.728 -5.939 -1.249 1.00 81.00 85 GLY A N 1
ATOM 665 C CA . GLY A 1 85 ? 2.320 -6.646 -2.447 1.00 81.00 85 GLY A CA 1
ATOM 666 C C . GLY A 1 85 ? 2.879 -5.997 -3.701 1.00 81.00 85 GLY A C 1
ATOM 667 O O . GLY A 1 85 ? 3.468 -4.906 -3.686 1.00 81.00 85 GLY A O 1
ATOM 668 N N . CYS A 1 86 ? 2.664 -6.684 -4.814 1.00 77.75 86 CYS A N 1
ATOM 669 C CA . CYS A 1 86 ? 2.941 -6.112 -6.113 1.00 77.75 86 CYS A CA 1
ATOM 670 C C . CYS A 1 86 ? 1.804 -5.197 -6.566 1.00 77.75 86 CYS A C 1
ATOM 672 O O . CYS A 1 86 ? 0.635 -5.467 -6.300 1.00 77.75 86 CYS A O 1
ATOM 674 N N . ASP A 1 87 ? 2.154 -4.117 -7.257 1.00 79.12 87 ASP A N 1
ATOM 675 C CA . ASP A 1 87 ? 1.175 -3.264 -7.917 1.00 79.12 87 ASP A CA 1
ATOM 676 C C . ASP A 1 87 ? 0.526 -4.039 -9.081 1.00 79.12 87 ASP A C 1
ATOM 678 O O . ASP A 1 87 ? 1.227 -4.361 -10.046 1.00 79.12 87 ASP A O 1
ATOM 682 N N . PRO A 1 88 ? -0.785 -4.346 -9.026 1.00 72.94 88 PRO A N 1
ATOM 683 C CA . PRO A 1 88 ? -1.456 -5.133 -10.060 1.00 72.94 88 PRO A CA 1
ATOM 684 C C . PRO A 1 88 ? -1.568 -4.397 -11.402 1.00 72.94 88 PRO A C 1
ATOM 686 O O . PRO A 1 88 ? -1.862 -5.022 -12.421 1.00 72.94 88 PRO A O 1
ATOM 689 N N . LEU A 1 89 ? -1.330 -3.083 -11.421 1.00 75.44 89 LEU A N 1
ATOM 690 C CA . LEU A 1 89 ? -1.319 -2.270 -12.638 1.00 75.44 89 LEU A CA 1
ATOM 691 C C . LEU A 1 89 ? 0.063 -2.232 -13.292 1.00 75.44 89 LEU A C 1
ATOM 693 O O . LEU A 1 89 ? 0.200 -1.838 -14.452 1.00 75.44 89 LEU A O 1
ATOM 697 N N . THR A 1 90 ? 1.088 -2.676 -12.567 1.00 71.81 90 THR A N 1
ATOM 698 C CA . THR A 1 90 ? 2.430 -2.842 -13.102 1.00 71.81 90 THR A CA 1
ATOM 699 C C . THR A 1 90 ? 2.581 -4.263 -13.658 1.00 71.81 90 THR A C 1
ATOM 701 O O . THR A 1 90 ? 2.176 -5.228 -13.010 1.00 71.81 90 THR A O 1
ATOM 704 N N . PRO A 1 91 ? 3.170 -4.449 -14.857 1.00 64.69 91 PRO A N 1
ATOM 705 C CA . PRO A 1 91 ? 3.364 -5.781 -15.412 1.00 64.69 91 PRO A CA 1
ATOM 706 C C . PRO A 1 91 ? 4.137 -6.698 -14.443 1.00 64.69 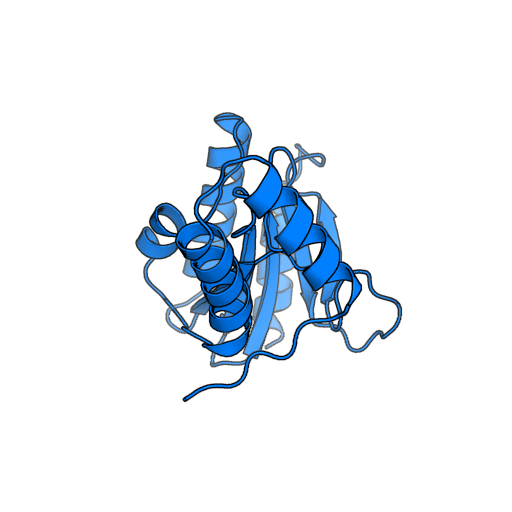91 PRO A C 1
ATOM 708 O O . PRO A 1 91 ? 5.194 -6.292 -13.956 1.00 64.69 91 PRO A O 1
ATOM 711 N N . PRO A 1 92 ? 3.697 -7.952 -14.230 1.00 57.16 92 PRO A N 1
ATOM 712 C CA . PRO A 1 92 ? 4.247 -8.864 -13.213 1.00 57.16 92 PRO A CA 1
ATOM 713 C C . PRO A 1 92 ? 5.701 -9.310 -13.469 1.00 57.16 92 PRO A C 1
ATOM 715 O O . PRO A 1 92 ? 6.306 -9.996 -12.656 1.00 57.16 92 PRO A O 1
ATOM 718 N N . LEU A 1 93 ? 6.285 -8.900 -14.599 1.00 58.12 93 LEU A N 1
ATOM 719 C CA . LEU A 1 93 ? 7.673 -9.163 -14.993 1.00 58.12 93 LEU A CA 1
ATOM 720 C C . LEU A 1 93 ? 8.579 -7.932 -14.829 1.00 58.12 93 LEU A C 1
ATOM 722 O O . LEU A 1 93 ? 9.776 -7.986 -15.116 1.00 58.12 93 LEU A O 1
ATOM 726 N N . SER A 1 94 ? 8.028 -6.817 -14.357 1.00 60.78 94 SER A N 1
ATOM 727 C CA . SER A 1 94 ? 8.788 -5.619 -14.031 1.00 60.78 94 SER A CA 1
ATOM 728 C C . SER A 1 94 ? 9.690 -5.862 -12.816 1.00 60.78 94 SER A C 1
ATOM 730 O O . SER A 1 94 ? 9.253 -6.409 -11.807 1.00 60.78 94 SER A O 1
ATOM 732 N N . ARG A 1 95 ? 10.956 -5.423 -12.884 1.00 53.62 95 ARG A N 1
ATOM 733 C CA . ARG A 1 95 ? 11.872 -5.427 -11.721 1.00 53.62 95 ARG A CA 1
ATOM 734 C C . ARG A 1 95 ? 11.480 -4.388 -10.661 1.00 53.62 95 ARG A C 1
ATOM 736 O O . ARG A 1 95 ? 11.978 -4.436 -9.544 1.00 53.62 95 ARG A O 1
ATOM 743 N N . THR A 1 96 ? 10.595 -3.459 -11.014 1.00 56.78 96 THR A N 1
ATOM 744 C CA . THR A 1 96 ? 10.017 -2.435 -10.140 1.00 56.78 96 THR A CA 1
ATOM 745 C C . THR A 1 96 ? 8.533 -2.748 -9.997 1.00 56.78 96 THR A C 1
ATOM 747 O O . THR A 1 96 ? 7.787 -2.554 -10.954 1.00 56.78 96 THR A O 1
ATOM 750 N N . GLY A 1 97 ? 8.104 -3.306 -8.866 1.00 59.34 97 GLY A N 1
ATOM 751 C CA . GLY A 1 97 ? 6.726 -3.799 -8.745 1.00 59.34 97 GLY A CA 1
ATOM 752 C C . GLY A 1 97 ? 6.224 -4.001 -7.322 1.00 59.34 97 GLY A C 1
ATOM 753 O O . GLY A 1 97 ? 5.018 -3.934 -7.113 1.00 59.34 97 GLY A O 1
ATOM 754 N N . LYS A 1 98 ? 7.108 -4.177 -6.329 1.00 68.38 98 LYS A N 1
ATOM 755 C CA . LYS A 1 98 ? 6.740 -4.167 -4.905 1.00 68.38 98 LYS A CA 1
ATOM 756 C C . LYS A 1 98 ? 6.475 -2.724 -4.468 1.00 68.38 98 LYS A C 1
ATOM 758 O O . LYS A 1 98 ? 7.379 -2.053 -3.987 1.00 68.38 98 LYS A O 1
ATOM 763 N N . GLY A 1 99 ? 5.269 -2.228 -4.716 1.00 81.62 99 GLY A N 1
ATOM 764 C CA . GLY A 1 99 ? 4.876 -0.844 -4.430 1.00 81.62 99 GLY A CA 1
ATOM 765 C C . GLY A 1 99 ? 3.516 -0.726 -3.751 1.00 81.62 99 GLY A C 1
ATOM 766 O O . GLY A 1 99 ? 3.075 0.385 -3.480 1.00 81.62 99 GLY A O 1
ATOM 767 N N . LEU A 1 100 ? 2.839 -1.845 -3.484 1.00 88.75 100 LEU A N 1
ATOM 768 C CA . LEU A 1 100 ? 1.521 -1.854 -2.863 1.00 88.75 100 LEU A CA 1
ATOM 769 C C . LEU A 1 100 ? 1.673 -2.149 -1.369 1.00 88.75 100 LEU A C 1
ATOM 771 O O . LEU A 1 100 ? 2.063 -3.250 -0.997 1.00 88.75 100 LEU A O 1
ATOM 775 N N . VAL A 1 101 ? 1.368 -1.189 -0.502 1.00 91.75 101 VAL A N 1
ATOM 776 C CA . VAL A 1 101 ? 1.423 -1.371 0.956 1.00 91.75 101 VAL A CA 1
ATOM 777 C C . VAL A 1 101 ? 0.023 -1.243 1.517 1.00 91.75 101 VAL A C 1
ATOM 779 O O . VAL A 1 101 ? -0.566 -0.169 1.456 1.00 91.75 101 VAL A O 1
ATOM 782 N N . THR A 1 102 ? -0.514 -2.324 2.070 1.00 93.06 102 THR A N 1
ATOM 783 C CA . THR A 1 102 ? -1.832 -2.307 2.718 1.00 93.06 102 THR A CA 1
ATOM 784 C C . THR A 1 102 ? -1.658 -2.291 4.222 1.00 93.06 102 THR A C 1
ATOM 786 O O . THR A 1 102 ? -0.951 -3.146 4.745 1.00 93.06 102 THR A O 1
ATOM 789 N N . PHE A 1 103 ? -2.320 -1.368 4.914 1.00 93.81 103 PHE A N 1
ATOM 790 C CA . PHE A 1 103 ? -2.322 -1.285 6.370 1.00 93.81 103 PHE A CA 1
ATOM 791 C C . PHE A 1 103 ? -3.618 -1.826 6.972 1.00 93.81 103 PHE A C 1
ATOM 793 O O . PHE A 1 103 ? -4.719 -1.631 6.444 1.00 93.81 103 PHE A O 1
ATOM 800 N N . TYR A 1 104 ? -3.467 -2.473 8.124 1.00 92.56 104 TYR A N 1
ATOM 801 C CA . TYR A 1 104 ? -4.528 -3.143 8.858 1.00 92.56 104 TYR A CA 1
ATOM 802 C C . TYR A 1 104 ? -4.530 -2.714 10.320 1.00 92.56 104 TYR A C 1
ATOM 804 O O . TYR A 1 104 ? -3.469 -2.594 10.928 1.00 92.56 104 TYR A O 1
ATOM 812 N N . LYS A 1 105 ? -5.722 -2.566 10.895 1.00 92.06 105 LYS A N 1
ATOM 813 C CA . LYS A 1 105 ? -5.971 -2.404 12.329 1.00 92.06 105 LYS A CA 1
ATOM 814 C C . LYS A 1 105 ? -6.746 -3.632 12.784 1.00 92.06 105 LYS A C 1
ATOM 816 O O . LYS A 1 105 ? -7.838 -3.874 12.277 1.00 92.06 105 LYS A O 1
ATOM 821 N N . GLU A 1 106 ? -6.163 -4.436 13.672 1.00 87.44 106 GLU A N 1
ATOM 822 C CA . GLU A 1 106 ? -6.815 -5.656 14.191 1.00 87.44 106 GLU A CA 1
ATOM 823 C C . GLU A 1 106 ? -7.328 -6.591 13.070 1.00 87.44 106 GLU A C 1
ATOM 825 O O . GLU A 1 106 ? -8.411 -7.164 13.144 1.00 87.44 106 GLU A O 1
ATOM 830 N N . GLY A 1 107 ? -6.556 -6.710 11.983 1.00 84.06 107 GLY A N 1
ATOM 831 C CA . GLY A 1 107 ? -6.899 -7.535 10.817 1.00 84.06 107 GLY A CA 1
ATOM 832 C C . GLY A 1 107 ? -7.854 -6.884 9.808 1.00 84.06 107 GLY A C 1
ATOM 833 O O . GLY A 1 107 ? -8.032 -7.417 8.716 1.00 84.06 107 GLY A O 1
ATOM 834 N N . LYS A 1 108 ? -8.427 -5.711 10.102 1.00 89.19 108 LYS A N 1
ATOM 835 C CA . LYS A 1 108 ? -9.246 -4.953 9.145 1.00 89.19 108 LYS A CA 1
ATOM 836 C C . LYS A 1 108 ? -8.385 -3.991 8.339 1.00 89.19 108 LYS A C 1
ATOM 838 O O . LYS A 1 108 ? -7.698 -3.148 8.912 1.00 89.19 108 LYS A O 1
ATOM 843 N N . ARG A 1 109 ? -8.453 -4.088 7.010 1.00 92.12 109 ARG A N 1
ATOM 844 C CA . ARG A 1 109 ? -7.809 -3.141 6.089 1.00 92.12 109 ARG A CA 1
ATOM 845 C C . ARG A 1 109 ? -8.364 -1.727 6.294 1.00 92.12 109 ARG A C 1
ATOM 847 O O . ARG A 1 109 ? -9.578 -1.575 6.406 1.00 92.12 109 ARG A O 1
ATOM 854 N N . PHE A 1 110 ? -7.505 -0.707 6.333 1.00 94.06 110 PHE A N 1
ATOM 855 C CA . PHE A 1 110 ? -7.954 0.679 6.546 1.00 94.06 110 PHE A CA 1
ATOM 856 C C . PHE A 1 110 ? -7.344 1.711 5.608 1.00 94.06 110 PHE A C 1
ATOM 858 O O . PHE A 1 110 ? -7.999 2.704 5.312 1.00 94.06 110 PHE A O 1
ATOM 865 N N . CYS A 1 111 ? -6.137 1.484 5.099 1.00 94.69 111 CYS A N 1
ATOM 866 C CA . CYS A 1 111 ? -5.602 2.269 3.998 1.00 94.69 111 CYS A CA 1
ATOM 867 C C . CYS A 1 111 ? -4.628 1.443 3.165 1.00 94.69 111 CYS A C 1
ATOM 869 O O . CYS A 1 111 ? -4.112 0.414 3.610 1.00 94.69 111 CYS A O 1
ATOM 871 N N . LEU A 1 112 ? -4.400 1.905 1.943 1.00 94.19 112 LEU A N 1
ATOM 872 C CA . LEU A 1 112 ? -3.434 1.335 1.024 1.00 94.19 112 LEU A CA 1
ATOM 873 C C . LEU A 1 112 ? -2.631 2.456 0.378 1.00 94.19 112 LEU A C 1
ATOM 875 O O . LEU A 1 112 ? -3.182 3.488 -0.002 1.00 94.19 112 LEU A O 1
ATOM 879 N N . PHE A 1 113 ? -1.335 2.224 0.216 1.00 93.06 113 PHE A N 1
ATOM 880 C CA . PHE A 1 113 ? -0.470 3.051 -0.606 1.00 93.06 113 PHE A CA 1
ATOM 881 C C . PHE A 1 113 ? -0.048 2.284 -1.849 1.00 93.06 113 PHE A C 1
ATOM 883 O O . PHE A 1 113 ? 0.458 1.168 -1.744 1.00 93.06 113 PHE A O 1
ATOM 890 N N . ARG A 1 114 ? -0.216 2.901 -3.018 1.00 91.12 114 ARG A N 1
ATOM 891 C CA . ARG A 1 114 ? 0.445 2.471 -4.254 1.00 91.12 114 ARG A CA 1
ATOM 892 C C . ARG A 1 114 ? 1.618 3.406 -4.499 1.00 91.12 114 ARG A C 1
ATOM 894 O O . ARG A 1 114 ? 1.436 4.620 -4.527 1.00 91.12 114 ARG A O 1
ATOM 901 N N . ILE A 1 115 ? 2.809 2.858 -4.663 1.00 87.50 115 ILE A N 1
ATOM 902 C CA . ILE A 1 115 ? 4.055 3.607 -4.800 1.00 87.50 115 ILE A CA 1
ATOM 903 C C . ILE A 1 115 ? 4.654 3.277 -6.160 1.00 87.50 115 ILE A C 1
ATOM 905 O O . ILE A 1 115 ? 5.011 2.136 -6.445 1.00 87.50 115 ILE A O 1
ATOM 909 N N . GLY A 1 116 ? 4.725 4.298 -7.006 1.00 81.12 116 GLY A N 1
ATOM 910 C CA . GLY A 1 116 ? 5.436 4.278 -8.273 1.00 81.12 116 GLY A CA 1
ATOM 911 C C . GLY A 1 116 ? 6.772 5.011 -8.175 1.00 81.12 116 GLY A C 1
ATOM 912 O O . GLY A 1 116 ? 7.125 5.587 -7.147 1.00 81.12 116 GLY A O 1
ATOM 913 N N . LYS A 1 117 ? 7.503 5.034 -9.292 1.00 77.44 117 LYS A N 1
ATOM 914 C CA . LYS A 1 117 ? 8.823 5.673 -9.407 1.00 77.44 117 LYS A CA 1
ATOM 915 C C . LYS A 1 117 ? 8.844 7.132 -8.924 1.00 77.44 117 LYS A C 1
ATOM 917 O O . LYS A 1 117 ? 9.776 7.516 -8.222 1.00 77.44 117 LYS A O 1
ATOM 922 N N . ASP A 1 118 ? 7.803 7.894 -9.268 1.00 78.12 118 ASP A N 1
ATOM 923 C CA . ASP A 1 118 ? 7.676 9.335 -8.991 1.00 78.12 118 ASP A CA 1
ATOM 924 C C . ASP A 1 118 ? 6.315 9.715 -8.374 1.00 78.12 118 ASP A C 1
ATOM 926 O O . ASP A 1 118 ? 5.962 10.889 -8.273 1.00 78.12 118 ASP A O 1
ATOM 930 N N . HIS A 1 119 ? 5.522 8.723 -7.964 1.00 81.50 119 HIS A N 1
ATOM 931 C CA . HIS A 1 119 ? 4.154 8.926 -7.490 1.00 81.50 119 HIS A CA 1
ATOM 932 C C . HIS A 1 119 ? 3.858 8.057 -6.270 1.00 81.50 119 HIS A C 1
ATOM 934 O O . HIS A 1 119 ? 4.349 6.938 -6.158 1.00 81.50 119 HIS A O 1
ATOM 940 N N . MET A 1 120 ? 3.027 8.569 -5.367 1.00 87.88 120 MET A N 1
ATOM 941 C CA . MET A 1 120 ? 2.478 7.807 -4.252 1.00 87.88 120 MET A CA 1
ATOM 942 C C . MET A 1 120 ? 1.009 8.157 -4.143 1.00 87.88 120 MET A C 1
ATOM 944 O O . MET A 1 120 ? 0.652 9.326 -4.030 1.00 87.88 120 MET A O 1
ATOM 948 N N . TRP A 1 121 ? 0.165 7.145 -4.187 1.00 90.38 121 TRP A N 1
ATOM 949 C CA . TRP A 1 121 ? -1.278 7.292 -4.151 1.00 90.38 121 TRP A CA 1
ATOM 950 C C . TRP A 1 121 ? -1.814 6.658 -2.876 1.00 90.38 121 TRP A C 1
ATOM 952 O O . TRP A 1 121 ? -1.383 5.566 -2.506 1.00 90.38 121 TRP A O 1
ATOM 962 N N . LEU A 1 122 ? -2.739 7.348 -2.216 1.00 92.69 122 LEU A N 1
ATOM 963 C CA . LEU A 1 122 ? -3.436 6.877 -1.025 1.00 92.69 122 LEU A CA 1
ATOM 964 C C . LEU A 1 122 ? -4.837 6.408 -1.411 1.00 92.69 122 LEU A C 1
ATOM 966 O O . LEU A 1 122 ? -5.579 7.142 -2.065 1.00 92.69 122 LEU A O 1
ATOM 970 N N . TYR A 1 123 ? -5.200 5.222 -0.938 1.00 93.94 123 TYR A N 1
ATOM 971 C CA . TYR A 1 123 ? -6.504 4.613 -1.142 1.00 93.94 123 TYR A CA 1
ATOM 972 C C . TYR A 1 123 ? -7.154 4.232 0.187 1.00 93.94 123 TYR A C 1
ATOM 974 O O . TYR A 1 123 ? -6.464 3.844 1.138 1.00 93.94 123 TYR A O 1
ATOM 982 N N . PHE A 1 124 ? -8.487 4.261 0.222 1.00 95.06 124 PHE A N 1
ATOM 983 C CA . PHE A 1 124 ? -9.286 3.693 1.311 1.00 95.06 124 PHE A CA 1
ATOM 984 C C . PHE A 1 124 ? -10.150 2.522 0.833 1.00 95.06 124 PHE A C 1
ATOM 986 O O . PHE A 1 124 ? -10.481 2.448 -0.352 1.00 95.06 124 PHE A O 1
ATOM 993 N N . PRO A 1 125 ? -10.498 1.578 1.728 1.00 94.00 125 PRO A N 1
ATOM 994 C CA . PRO A 1 125 ? -11.397 0.484 1.391 1.00 94.00 125 PRO A CA 1
ATOM 995 C C . PRO A 1 125 ? -12.757 1.006 0.924 1.00 94.00 125 PRO A C 1
ATOM 997 O O . PRO A 1 125 ? -13.312 1.921 1.529 1.00 94.00 125 PRO A O 1
ATOM 1000 N N . THR A 1 126 ? -13.314 0.384 -0.110 1.00 92.94 126 THR A N 1
ATOM 1001 C CA . THR A 1 126 ? -14.651 0.697 -0.627 1.00 92.94 126 THR A CA 1
ATOM 1002 C C . THR A 1 126 ? -15.355 -0.567 -1.119 1.00 92.94 126 THR A C 1
ATOM 1004 O O . THR A 1 126 ? -14.708 -1.588 -1.360 1.00 92.94 126 THR A O 1
ATOM 1007 N N . GLU A 1 127 ? -16.677 -0.494 -1.264 1.00 91.19 127 GLU A N 1
ATOM 1008 C CA . GLU A 1 127 ? -17.524 -1.537 -1.874 1.00 91.19 127 GLU A CA 1
ATOM 1009 C C . GLU A 1 127 ? -17.862 -1.222 -3.341 1.00 91.19 127 GLU A C 1
ATOM 1011 O O . GLU A 1 127 ? -18.597 -1.955 -3.994 1.00 91.19 127 GLU A O 1
ATOM 1016 N N . ARG A 1 128 ? -17.333 -0.115 -3.871 1.00 88.44 128 ARG A N 1
ATOM 1017 C CA . ARG A 1 128 ? -17.537 0.304 -5.255 1.00 88.44 128 ARG A CA 1
ATOM 1018 C C . ARG A 1 128 ? -16.817 -0.622 -6.235 1.00 88.44 128 ARG A C 1
ATOM 1020 O O . ARG A 1 128 ? -15.604 -0.816 -6.147 1.00 88.44 128 ARG A O 1
ATOM 1027 N N . GLU A 1 129 ? -17.563 -1.122 -7.212 1.00 82.69 129 GLU A N 1
ATOM 1028 C CA . GLU A 1 129 ? -17.046 -1.981 -8.286 1.00 82.69 129 GLU A CA 1
ATOM 1029 C C . GLU A 1 129 ? -16.382 -1.177 -9.422 1.00 82.69 129 GLU A C 1
ATOM 1031 O O . GLU A 1 129 ? -15.603 -1.723 -10.197 1.00 82.69 129 GLU A O 1
ATOM 1036 N N . ASP A 1 130 ? -16.637 0.134 -9.510 1.00 85.25 130 ASP A N 1
ATOM 1037 C CA . ASP A 1 130 ? -16.115 1.042 -10.541 1.00 85.25 130 ASP A CA 1
ATOM 1038 C C . ASP A 1 130 ? -14.766 1.679 -10.161 1.00 85.25 130 ASP A C 1
ATOM 1040 O O . ASP A 1 130 ? -14.542 2.874 -10.360 1.00 85.25 130 ASP A O 1
ATOM 1044 N N . THR A 1 131 ? -13.858 0.889 -9.586 1.00 86.81 131 THR A N 1
ATOM 1045 C CA . THR A 1 131 ? -12.563 1.367 -9.081 1.00 86.81 131 THR A CA 1
ATOM 1046 C C . THR A 1 131 ? -11.378 0.849 -9.893 1.00 86.81 131 THR A C 1
ATOM 1048 O O . THR A 1 131 ? -11.413 -0.230 -10.474 1.00 86.81 131 THR A O 1
ATOM 1051 N N . GLU A 1 132 ? -10.297 1.637 -9.938 1.00 85.44 132 GLU A N 1
ATOM 1052 C CA . GLU A 1 132 ? -9.034 1.250 -10.593 1.00 85.44 132 GLU A CA 1
ATOM 1053 C C . GLU A 1 132 ? -8.401 0.012 -9.930 1.00 85.44 132 GLU A C 1
ATOM 1055 O O . GLU A 1 132 ? -7.762 -0.805 -10.591 1.00 85.44 132 GLU A O 1
ATOM 1060 N N . LEU A 1 133 ? -8.585 -0.115 -8.614 1.00 85.56 133 LEU A N 1
ATOM 1061 C CA . LEU A 1 133 ? -8.127 -1.225 -7.794 1.00 85.56 133 LEU A CA 1
ATOM 1062 C C . LEU A 1 133 ? -9.331 -1.795 -7.051 1.00 85.56 133 LEU A C 1
ATOM 1064 O O . LEU A 1 133 ? -9.938 -1.097 -6.244 1.00 85.56 133 LEU A O 1
ATOM 1068 N N . GLU A 1 134 ? -9.654 -3.063 -7.299 1.00 85.25 134 GLU A N 1
ATOM 1069 C CA . GLU A 1 134 ? -10.839 -3.708 -6.730 1.00 85.25 134 GLU A CA 1
ATOM 1070 C C . GLU A 1 134 ? -10.899 -3.554 -5.201 1.00 85.25 134 GLU A C 1
ATOM 1072 O O . GLU A 1 134 ? -9.976 -3.921 -4.466 1.00 85.25 134 GLU A O 1
ATOM 1077 N N . GLY A 1 135 ? -12.003 -2.981 -4.719 1.00 88.38 135 GLY A N 1
ATOM 1078 C CA . GLY A 1 135 ? -12.239 -2.737 -3.300 1.00 88.38 135 GLY A CA 1
ATOM 1079 C C . GLY A 1 135 ? -11.431 -1.580 -2.701 1.00 88.38 135 GLY A C 1
ATOM 1080 O O . GLY A 1 135 ? -11.349 -1.504 -1.470 1.00 88.38 135 GLY A O 1
ATOM 1081 N N . TRP A 1 136 ? -10.835 -0.711 -3.525 1.00 93.81 136 TRP A N 1
ATOM 1082 C CA . TRP A 1 136 ? -10.029 0.441 -3.114 1.00 93.81 136 TRP A CA 1
ATOM 1083 C C . TRP A 1 136 ? -10.400 1.710 -3.891 1.00 93.81 136 TRP A C 1
ATOM 1085 O O . TRP A 1 136 ? -10.351 1.754 -5.115 1.00 93.81 136 TRP A O 1
ATOM 1095 N N . GLU A 1 137 ? -10.711 2.787 -3.176 1.00 94.06 137 GLU A N 1
ATOM 1096 C CA . GLU A 1 137 ? -11.002 4.097 -3.763 1.00 94.06 137 GLU A CA 1
ATOM 1097 C C . GLU A 1 137 ? -9.781 5.006 -3.660 1.00 94.06 137 GLU A C 1
ATOM 1099 O O . GLU A 1 137 ? -9.215 5.150 -2.576 1.00 94.06 137 GLU A O 1
ATOM 1104 N N . LEU A 1 138 ? -9.372 5.618 -4.777 1.00 91.31 138 LEU A N 1
ATOM 1105 C CA . LEU A 1 138 ? -8.294 6.605 -4.792 1.00 91.31 138 LEU A CA 1
ATOM 1106 C C . LEU A 1 138 ? -8.749 7.874 -4.068 1.00 91.31 138 LEU A C 1
ATOM 1108 O O . LEU A 1 138 ? -9.719 8.511 -4.471 1.00 91.31 138 LEU A O 1
ATOM 1112 N N . VAL A 1 139 ? -8.005 8.266 -3.038 1.00 89.38 139 VAL A N 1
ATOM 1113 C CA . VAL A 1 139 ? -8.306 9.446 -2.219 1.00 89.38 139 VAL A CA 1
ATOM 1114 C C . VAL A 1 139 ? -7.387 10.609 -2.570 1.00 89.38 139 VAL A C 1
ATOM 1116 O O . VAL A 1 139 ? -7.834 11.753 -2.609 1.00 89.38 139 VAL A O 1
ATOM 1119 N N . GLN A 1 140 ? -6.098 10.338 -2.799 1.00 85.81 140 GLN A N 1
ATOM 1120 C CA . GLN A 1 140 ? -5.099 11.397 -2.961 1.00 85.81 140 GLN A CA 1
ATOM 1121 C C . GLN A 1 140 ? -3.853 10.934 -3.729 1.00 85.81 140 GLN A C 1
ATOM 1123 O O . GLN A 1 140 ? -3.452 9.773 -3.618 1.00 85.81 140 GLN A O 1
ATOM 1128 N N . ASN A 1 141 ? -3.190 11.858 -4.439 1.00 84.44 141 ASN A N 1
ATOM 1129 C CA . ASN A 1 141 ? -1.817 11.684 -4.925 1.00 84.44 141 ASN A CA 1
ATOM 1130 C C . ASN A 1 141 ? -0.831 12.453 -4.026 1.00 84.44 141 ASN A C 1
ATOM 1132 O O . ASN A 1 141 ? -0.577 13.642 -4.199 1.00 84.44 141 ASN A O 1
ATOM 1136 N N . VAL A 1 142 ? -0.245 11.742 -3.068 1.00 77.00 142 VAL A N 1
ATOM 1137 C CA . VAL A 1 142 ? 0.560 12.281 -1.964 1.00 77.00 142 VAL A CA 1
ATOM 1138 C C . VAL A 1 142 ? 1.773 13.093 -2.442 1.00 77.00 142 VAL A C 1
ATOM 1140 O O . VAL A 1 142 ? 2.103 14.098 -1.821 1.00 77.00 142 VAL A O 1
ATOM 1143 N N . LEU A 1 143 ? 2.435 12.696 -3.539 1.00 72.06 143 LEU A N 1
ATOM 1144 C CA . LEU A 1 143 ? 3.668 13.361 -4.004 1.00 72.06 143 LEU A CA 1
ATOM 1145 C C . LEU A 1 143 ? 3.427 14.554 -4.936 1.00 72.06 143 LEU A C 1
ATOM 1147 O O . LEU A 1 143 ? 4.244 15.472 -4.964 1.00 72.06 143 LEU A O 1
ATOM 1151 N N . LEU A 1 144 ? 2.341 14.549 -5.715 1.00 65.12 144 LEU A N 1
ATOM 1152 C CA . LEU A 1 144 ? 2.003 15.687 -6.581 1.00 65.12 144 LEU A CA 1
ATOM 1153 C C . LEU A 1 144 ? 1.301 16.802 -5.811 1.00 65.12 144 LEU A C 1
ATOM 1155 O O . LEU A 1 144 ? 1.471 17.973 -6.148 1.00 65.12 144 LEU A O 1
ATOM 1159 N N . ASP A 1 145 ? 0.577 16.452 -4.749 1.00 62.12 145 ASP A N 1
ATOM 1160 C CA . ASP A 1 145 ? -0.192 17.428 -3.987 1.00 62.12 145 ASP A CA 1
ATOM 1161 C C . ASP A 1 145 ? 0.664 18.258 -3.014 1.00 62.12 145 ASP A C 1
ATOM 1163 O O . ASP A 1 145 ? 0.101 19.160 -2.407 1.00 62.12 145 ASP A O 1
ATOM 1167 N N . ASN A 1 146 ? 1.981 17.974 -2.895 1.00 50.53 146 ASN A N 1
ATOM 1168 C CA . ASN A 1 146 ? 3.155 18.747 -2.400 1.00 50.53 146 ASN A CA 1
ATOM 1169 C C . ASN A 1 146 ? 3.005 19.833 -1.289 1.00 50.53 146 ASN A C 1
ATOM 1171 O O . ASN A 1 146 ? 3.975 20.520 -0.979 1.00 50.53 146 ASN A O 1
ATOM 1175 N N . TYR A 1 147 ? 1.841 20.006 -0.664 1.00 48.78 147 TYR A N 1
ATOM 1176 C CA . TYR A 1 147 ? 1.475 21.139 0.197 1.00 48.78 147 TYR A CA 1
ATOM 1177 C C . TYR A 1 147 ? 0.543 20.755 1.357 1.00 48.78 147 TYR A C 1
ATOM 1179 O O . TYR A 1 147 ? 0.133 21.620 2.127 1.00 48.78 147 TYR A O 1
ATOM 1187 N N . LEU A 1 148 ? 0.208 19.470 1.514 1.00 53.00 148 LEU A N 1
ATOM 1188 C CA . LEU A 1 148 ? -0.694 18.981 2.561 1.00 53.00 148 LEU A CA 1
ATOM 1189 C C . LEU A 1 148 ? -0.193 17.656 3.157 1.00 53.00 148 LEU A C 1
ATOM 1191 O O . LEU A 1 148 ? -0.948 16.684 3.212 1.00 53.00 148 LEU A O 1
ATOM 1195 N N . GLU A 1 149 ? 1.055 17.597 3.638 1.00 54.50 149 GLU A N 1
ATOM 1196 C CA . GLU A 1 149 ? 1.490 16.486 4.512 1.00 54.50 149 GLU A CA 1
ATOM 1197 C C . GLU A 1 149 ? 0.483 16.281 5.663 1.00 54.50 149 GLU A C 1
ATOM 1199 O O . GLU A 1 149 ? 0.101 15.155 5.988 1.00 54.50 149 GLU A O 1
ATOM 1204 N N . GLU A 1 150 ? -0.051 17.388 6.195 1.00 58.12 150 GLU A N 1
ATOM 1205 C CA . GLU A 1 150 ? -1.138 17.377 7.174 1.00 58.12 150 GLU A CA 1
ATOM 1206 C C . GLU A 1 150 ? -2.443 16.789 6.622 1.00 58.12 150 GLU A C 1
ATOM 1208 O O . GLU A 1 150 ? -3.128 16.076 7.348 1.00 58.12 150 GLU A O 1
ATOM 1213 N N . GLY A 1 151 ? -2.786 17.025 5.352 1.00 68.81 151 GLY A N 1
ATOM 1214 C CA . GLY A 1 151 ? -4.036 16.554 4.750 1.00 68.81 151 GLY A CA 1
ATOM 1215 C C . GLY A 1 151 ? -4.080 15.037 4.603 1.00 68.81 151 GLY A C 1
ATOM 1216 O O . GLY A 1 151 ? -5.026 14.404 5.072 1.00 68.81 151 GLY A O 1
ATOM 1217 N N . GLY A 1 152 ? -3.029 14.442 4.032 1.00 79.75 152 GLY A N 1
ATOM 1218 C CA . GLY A 1 152 ? -2.968 12.993 3.830 1.00 79.75 152 GLY A CA 1
ATOM 1219 C C . GLY A 1 152 ? -2.973 12.223 5.152 1.00 79.75 152 GLY A C 1
ATOM 1220 O O . GLY A 1 152 ? -3.782 11.313 5.345 1.00 79.75 152 GLY A O 1
ATOM 1221 N N . MET A 1 153 ? -2.137 12.626 6.118 1.00 87.62 153 MET A N 1
ATOM 1222 C CA . MET A 1 153 ? -2.128 11.956 7.420 1.00 87.62 153 MET A CA 1
ATOM 1223 C C . MET A 1 153 ? -3.374 12.234 8.257 1.00 87.62 153 MET A C 1
ATOM 1225 O O . MET A 1 153 ? -3.798 11.358 9.014 1.00 87.62 153 MET A O 1
ATOM 1229 N N . TRP A 1 154 ? -3.990 13.412 8.136 1.00 88.06 154 TRP A N 1
ATOM 1230 C CA . TRP A 1 154 ? -5.276 13.682 8.776 1.00 88.06 154 TRP A CA 1
ATOM 1231 C C . TRP A 1 154 ? -6.375 12.760 8.239 1.00 88.06 154 TRP A C 1
ATOM 1233 O O . TRP A 1 154 ? -7.118 12.186 9.037 1.00 88.06 154 TRP A O 1
ATOM 1243 N N . LEU A 1 155 ? -6.439 12.551 6.919 1.00 89.56 155 LEU A N 1
ATOM 1244 C CA . LEU A 1 155 ? -7.388 11.622 6.298 1.00 89.56 155 LEU A CA 1
ATOM 1245 C C . LEU A 1 155 ? -7.200 10.200 6.835 1.00 89.56 155 LEU A C 1
ATOM 1247 O O . LEU A 1 155 ? -8.173 9.561 7.232 1.00 89.56 155 LEU A O 1
ATOM 1251 N N . ILE A 1 156 ? -5.954 9.726 6.915 1.00 91.88 156 ILE A N 1
ATOM 1252 C CA . ILE A 1 156 ? -5.643 8.386 7.431 1.00 91.88 156 ILE A CA 1
ATOM 1253 C C . ILE A 1 156 ? -6.040 8.264 8.906 1.00 91.88 156 ILE A C 1
ATOM 1255 O O . ILE A 1 156 ? -6.680 7.287 9.287 1.00 91.88 156 ILE A O 1
ATOM 1259 N N . LYS A 1 157 ? -5.718 9.260 9.742 1.00 92.75 157 LYS A N 1
ATOM 1260 C CA . LYS A 1 157 ? -6.119 9.282 11.161 1.00 92.75 157 LYS A CA 1
ATOM 1261 C C . LYS A 1 157 ? -7.636 9.259 11.322 1.00 92.75 157 LYS A C 1
ATOM 1263 O O . LYS A 1 157 ? -8.149 8.535 12.174 1.00 92.75 157 LYS A O 1
ATOM 1268 N N . LYS A 1 158 ? -8.354 10.025 10.496 1.00 91.69 158 LYS A N 1
ATOM 1269 C CA . LYS A 1 158 ? -9.818 10.038 10.479 1.00 91.69 158 LYS A CA 1
ATOM 1270 C C . LYS A 1 158 ? -10.365 8.659 10.112 1.00 91.69 158 LYS A C 1
ATOM 1272 O O . LYS A 1 158 ? -11.213 8.157 10.838 1.00 91.69 158 LYS A O 1
ATOM 1277 N N . GLN A 1 159 ? -9.843 8.032 9.058 1.00 92.88 159 GLN A N 1
ATOM 1278 C CA . GLN A 1 159 ? -10.232 6.680 8.653 1.00 92.88 159 GLN A CA 1
ATOM 1279 C C . GLN A 1 159 ? -9.952 5.655 9.764 1.00 92.88 159 GLN A C 1
ATOM 1281 O O . GLN A 1 159 ? -10.833 4.883 10.137 1.00 92.88 159 GLN A O 1
ATOM 1286 N N . TYR A 1 160 ? -8.763 5.699 10.366 1.00 92.62 160 TYR A N 1
ATOM 1287 C CA . TYR A 1 160 ? -8.348 4.815 11.459 1.00 92.62 160 TYR A CA 1
ATOM 1288 C C . TYR A 1 160 ? -9.254 4.905 12.703 1.00 92.62 160 TYR A C 1
ATOM 1290 O O . TYR A 1 160 ? -9.482 3.902 13.387 1.00 92.62 160 TYR A O 1
ATOM 1298 N N . ALA A 1 161 ? -9.784 6.095 12.999 1.00 91.94 161 ALA A N 1
ATOM 1299 C CA . ALA A 1 161 ? -10.677 6.331 14.133 1.00 91.94 161 ALA A CA 1
ATOM 1300 C C . ALA A 1 161 ? -12.101 5.773 13.936 1.00 91.94 161 ALA A C 1
ATOM 1302 O O . ALA A 1 161 ? -12.840 5.669 14.910 1.00 91.94 161 ALA A O 1
ATOM 1303 N N . THR A 1 162 ? -12.492 5.421 12.707 1.00 89.06 162 THR A N 1
ATOM 1304 C CA . THR A 1 162 ? -13.831 4.871 12.403 1.00 89.06 162 THR A CA 1
ATOM 1305 C C . THR A 1 162 ? -13.930 3.348 12.527 1.00 89.06 162 THR A C 1
ATOM 1307 O O . THR A 1 162 ? -15.020 2.797 12.382 1.00 89.06 162 THR A O 1
ATOM 1310 N N . LEU A 1 163 ? -12.805 2.676 12.786 1.00 84.62 163 LEU A N 1
ATOM 1311 C CA . LEU A 1 163 ? -12.678 1.215 12.847 1.00 84.62 163 LEU A CA 1
ATOM 1312 C C . LEU A 1 163 ? -12.603 0.687 14.272 1.00 84.62 163 LEU A C 1
ATOM 1314 O O . LEU A 1 163 ? -13.121 -0.431 14.484 1.00 84.62 163 LEU A O 1
#

pLDDT: mean 76.94, std 15.16, range [33.94, 95.06]

Secondary structure (DSSP, 8-state):
-PPP---HHHHHHHHHHHHTT--HHHHHHHHHHHHHHHH----B--HHHHHHH----SSHHHHHHHHHHHHHHHTT-TTEEEEEEE-TTS-TT-SS-EEEEEEEETTEEEEEEEE-SS-EEEEEE---SSSSBTTEEEEEETTTS-S-HHHHHHHHHHHHHT-

Sequence (163 aa):
MRALTLRETEYDRLTAIVMGGESFSDVIGRLLDFYEAYASGVHSRDPADLERELTLPESKVYRNVATTFLNQTLALGETVSFTIGCDPLTPPLSRTGKGLVTFYKEGKRFCLFRIGKDHMWLYFPTEREDTELEGWELVQNVLLDNYLEEGGMWLIKKQYATL